Protein AF-A0A376VR51-F1 (afdb_monomer_lite)

Sequence (112 aa):
MVDQVKVVADDQAPAEQSLRRNLTNRHIQLIAIGGAIGTGLFMGSGKTISLAGPSIIFVYMIIGFMLFFVMRAMGELLLSNLEYKSLVTSLPIYSGRGQDISPAGLTGSAGL

Organism: Escherichia coli (NCBI:txid562)

Structure (mmCIF, N/CA/C/O backbone):
data_AF-A0A376VR51-F1
#
_entry.id   AF-A0A376VR51-F1
#
loop_
_atom_site.group_PDB
_atom_site.id
_atom_site.type_symbol
_atom_site.label_atom_id
_atom_site.label_alt_id
_atom_site.label_comp_id
_atom_site.label_asym_id
_atom_site.label_entity_id
_atom_site.label_seq_id
_atom_site.pdbx_PDB_ins_code
_atom_site.Cartn_x
_atom_site.Cartn_y
_atom_site.Cartn_z
_atom_site.occupancy
_atom_site.B_iso_or_equiv
_atom_site.auth_seq_id
_atom_site.auth_comp_id
_atom_site.auth_asym_id
_atom_site.auth_atom_id
_atom_site.pdbx_PDB_model_num
ATOM 1 N N . MET A 1 1 ? 12.687 50.323 -1.965 1.00 46.75 1 MET A N 1
ATOM 2 C CA . MET A 1 1 ? 12.075 49.171 -2.656 1.00 46.75 1 MET A CA 1
ATOM 3 C C . MET A 1 1 ? 13.097 48.046 -2.630 1.00 46.75 1 MET A C 1
ATOM 5 O O . MET A 1 1 ? 14.114 48.173 -3.290 1.00 46.75 1 MET A O 1
ATOM 9 N N . VAL A 1 2 ? 13.095 47.285 -1.535 1.00 53.62 2 VAL A N 1
ATOM 10 C CA . VAL A 1 2 ? 12.569 45.905 -1.414 1.00 53.62 2 VAL A CA 1
ATOM 11 C C . VAL A 1 2 ? 13.343 44.883 -2.254 1.00 53.62 2 VAL A C 1
ATOM 13 O O . VAL A 1 2 ? 13.158 44.776 -3.459 1.00 53.62 2 VAL A O 1
ATOM 16 N N . ASP A 1 3 ? 14.215 44.169 -1.539 1.00 49.22 3 ASP A N 1
ATOM 17 C CA . ASP A 1 3 ? 14.406 42.722 -1.621 1.00 49.22 3 ASP A CA 1
ATOM 18 C C . ASP A 1 3 ? 14.878 42.132 -2.953 1.00 49.22 3 ASP A C 1
ATOM 20 O O . ASP A 1 3 ? 14.130 41.585 -3.759 1.00 49.22 3 ASP A O 1
ATOM 24 N N . GLN A 1 4 ? 16.205 42.111 -3.076 1.00 48.75 4 GLN A N 1
ATOM 25 C CA . GLN A 1 4 ? 16.980 41.154 -3.865 1.00 48.75 4 GLN A CA 1
ATOM 26 C C . GLN A 1 4 ? 16.829 39.729 -3.289 1.00 48.75 4 GLN A C 1
ATOM 28 O O . GLN A 1 4 ? 17.801 39.070 -2.921 1.00 48.75 4 GLN A O 1
ATOM 33 N N . VAL A 1 5 ? 15.595 39.223 -3.216 1.00 57.88 5 VAL A N 1
ATOM 34 C CA . VAL A 1 5 ? 15.354 37.790 -3.050 1.00 57.88 5 VAL A CA 1
ATOM 35 C C . VAL A 1 5 ? 15.560 37.164 -4.420 1.00 57.88 5 VAL A C 1
ATOM 37 O O . VAL A 1 5 ? 14.639 36.891 -5.187 1.00 57.88 5 VAL A O 1
ATOM 40 N N . LYS A 1 6 ? 16.833 36.922 -4.719 1.00 52.75 6 LYS A N 1
ATOM 41 C CA . LYS A 1 6 ? 17.246 35.895 -5.657 1.00 52.75 6 LYS A CA 1
ATOM 42 C C . LYS A 1 6 ? 16.809 34.554 -5.055 1.00 52.75 6 LYS A C 1
ATOM 44 O O . LYS A 1 6 ? 17.610 33.868 -4.424 1.00 52.75 6 LYS A O 1
ATOM 49 N N . VAL A 1 7 ? 15.532 34.190 -5.220 1.00 50.59 7 VAL A N 1
ATOM 50 C CA . VAL A 1 7 ? 15.116 32.786 -5.146 1.00 50.59 7 VAL A CA 1
ATOM 51 C C . VAL A 1 7 ? 15.760 32.135 -6.360 1.00 50.59 7 VAL A C 1
ATOM 53 O O . VAL A 1 7 ? 15.191 32.082 -7.447 1.00 50.59 7 VAL A O 1
ATOM 56 N N . VAL A 1 8 ? 17.009 31.706 -6.186 1.00 51.06 8 VAL A N 1
ATOM 57 C CA . VAL A 1 8 ? 17.557 30.620 -6.985 1.00 51.06 8 VAL A CA 1
ATOM 58 C C . VAL A 1 8 ? 16.689 29.431 -6.615 1.00 51.06 8 VAL A C 1
ATOM 60 O O . VAL A 1 8 ? 16.916 28.771 -5.606 1.00 51.06 8 VAL A O 1
ATOM 63 N N . ALA A 1 9 ? 15.607 29.246 -7.368 1.00 51.16 9 ALA A N 1
ATOM 64 C CA . ALA A 1 9 ? 14.993 27.946 -7.485 1.00 51.16 9 ALA A CA 1
ATOM 65 C C . ALA A 1 9 ? 16.094 27.072 -8.080 1.00 51.16 9 ALA A C 1
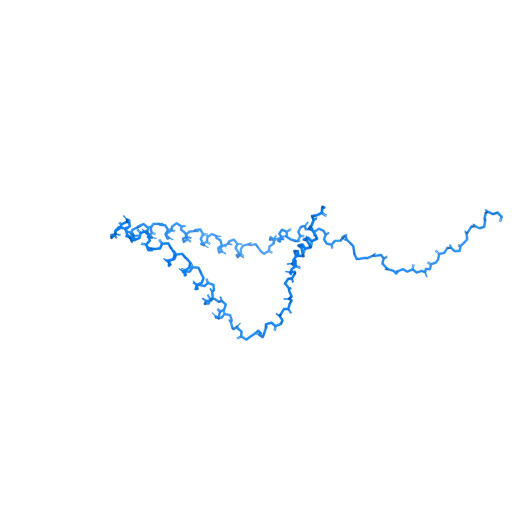ATOM 67 O O . ALA A 1 9 ? 16.432 27.178 -9.259 1.00 51.16 9 ALA A O 1
ATOM 68 N N . ASP A 1 10 ? 16.754 26.352 -7.184 1.00 42.34 10 ASP A N 1
ATOM 69 C CA . ASP A 1 10 ? 17.723 25.317 -7.468 1.00 42.34 10 ASP A CA 1
ATOM 70 C C . ASP A 1 10 ? 16.952 24.215 -8.202 1.00 42.34 10 ASP A C 1
ATOM 72 O O . ASP A 1 10 ? 16.421 23.281 -7.606 1.00 42.34 10 ASP A O 1
ATOM 76 N N . ASP A 1 11 ? 16.785 24.400 -9.511 1.00 48.09 11 ASP A N 1
ATOM 77 C CA . ASP A 1 11 ? 16.306 23.373 -10.424 1.00 48.09 11 ASP A CA 1
ATOM 78 C C . ASP A 1 11 ? 17.464 22.383 -10.591 1.00 48.09 11 ASP A C 1
ATOM 80 O O . ASP A 1 11 ? 18.206 22.393 -11.576 1.00 48.09 11 ASP A O 1
ATOM 84 N N . GLN A 1 12 ? 17.694 21.574 -9.548 1.00 48.72 12 GLN A N 1
ATOM 85 C CA . GLN A 1 12 ? 18.534 20.392 -9.655 1.00 48.72 12 GLN A CA 1
ATOM 86 C C . GLN A 1 12 ? 17.837 19.426 -10.607 1.00 48.72 12 GLN A C 1
ATOM 88 O O . GLN A 1 12 ? 17.105 18.521 -10.201 1.00 48.72 12 GLN A O 1
ATOM 93 N N . ALA A 1 13 ? 18.135 19.581 -11.895 1.00 49.97 13 ALA A N 1
ATOM 94 C CA . ALA A 1 13 ? 18.278 18.440 -12.778 1.00 49.97 13 ALA A CA 1
ATOM 95 C C . ALA A 1 13 ? 19.051 17.364 -11.998 1.00 49.97 13 ALA A C 1
ATOM 97 O O . ALA A 1 13 ? 20.082 17.695 -11.399 1.00 49.97 13 ALA A O 1
ATOM 98 N N . PRO A 1 14 ? 18.558 16.115 -11.928 1.00 46.62 14 PRO A N 1
ATOM 99 C CA . PRO A 1 14 ? 19.188 15.106 -11.106 1.00 46.62 14 PRO A CA 1
ATOM 100 C C . PRO A 1 14 ? 20.595 14.931 -11.654 1.00 46.62 14 PRO A C 1
ATOM 102 O O . PRO A 1 14 ? 20.786 14.427 -12.762 1.00 46.62 14 PRO A O 1
ATOM 105 N N . ALA A 1 15 ? 21.579 15.405 -10.891 1.00 46.84 15 ALA A N 1
ATOM 106 C CA . ALA A 1 15 ? 22.954 15.037 -11.111 1.00 46.84 15 ALA A CA 1
ATOM 107 C C . ALA A 1 15 ? 22.940 13.515 -11.219 1.00 46.84 15 ALA A C 1
ATOM 109 O O . ALA A 1 15 ? 22.396 12.839 -10.338 1.00 46.84 15 ALA A O 1
ATOM 110 N N . GLU A 1 16 ? 23.488 12.976 -12.308 1.00 52.66 16 GLU A N 1
ATOM 111 C CA . GLU A 1 16 ? 23.884 11.577 -12.361 1.00 52.66 16 GLU A CA 1
ATOM 112 C C . GLU A 1 16 ? 24.983 11.391 -11.313 1.00 52.66 16 GLU A C 1
ATOM 114 O O . GLU A 1 16 ? 26.179 11.305 -11.588 1.00 52.66 16 GLU A O 1
ATOM 119 N N . GLN A 1 17 ? 24.565 11.373 -10.052 1.00 51.47 17 GLN A N 1
ATOM 120 C CA . GLN A 1 17 ? 25.317 10.833 -8.963 1.00 51.47 17 GLN A CA 1
ATOM 121 C C . GLN A 1 17 ? 25.509 9.392 -9.397 1.00 51.47 17 GLN A C 1
ATOM 123 O O . GLN A 1 17 ? 24.564 8.601 -9.408 1.00 51.47 17 GLN A O 1
ATOM 128 N N . SER A 1 18 ? 26.728 9.079 -9.830 1.00 51.34 18 SER A N 1
ATOM 129 C CA . SER A 1 18 ? 27.253 7.728 -9.932 1.00 51.34 18 SER A CA 1
ATOM 130 C C . SER A 1 18 ? 27.113 7.087 -8.545 1.00 51.34 18 SER A C 1
ATOM 132 O O . SER A 1 18 ? 28.076 6.955 -7.783 1.00 51.34 18 SER A O 1
ATOM 134 N N . LEU A 1 19 ? 25.883 6.721 -8.177 1.00 51.12 19 LEU A N 1
ATOM 135 C CA . LEU A 1 19 ? 25.596 5.847 -7.070 1.00 51.12 19 LEU A CA 1
ATOM 136 C C . LEU A 1 19 ? 26.355 4.585 -7.418 1.00 51.12 19 LEU A C 1
ATOM 138 O O . LEU A 1 19 ? 26.120 3.970 -8.460 1.00 51.12 19 LEU A O 1
ATOM 142 N N . ARG A 1 20 ? 27.292 4.220 -6.545 1.00 53.50 20 ARG A N 1
ATOM 143 C CA . ARG A 1 20 ? 27.910 2.900 -6.540 1.00 53.50 20 ARG A CA 1
ATOM 144 C C . ARG A 1 20 ? 26.757 1.903 -6.671 1.00 53.50 20 ARG A C 1
ATOM 146 O O . ARG A 1 20 ? 26.005 1.710 -5.720 1.00 53.50 20 ARG A O 1
ATOM 153 N N . ARG A 1 21 ? 26.578 1.333 -7.868 1.00 61.94 21 ARG A N 1
ATOM 154 C CA . ARG A 1 21 ? 25.509 0.396 -8.256 1.00 61.94 21 ARG A CA 1
ATOM 155 C C . ARG A 1 21 ? 25.725 -0.962 -7.571 1.00 61.94 21 ARG A C 1
ATOM 157 O O . ARG A 1 21 ? 25.779 -2.006 -8.201 1.00 61.94 21 ARG A O 1
ATOM 164 N N . ASN A 1 22 ? 25.936 -0.939 -6.259 1.00 62.66 22 ASN A N 1
ATOM 165 C CA . ASN A 1 22 ? 26.108 -2.108 -5.407 1.00 62.66 22 ASN A CA 1
ATOM 166 C C . ASN A 1 22 ? 24.806 -2.454 -4.663 1.00 62.66 22 ASN A C 1
ATOM 168 O O . ASN A 1 22 ? 24.714 -3.489 -4.009 1.00 62.66 22 ASN A O 1
ATOM 172 N N . LEU A 1 23 ? 23.762 -1.630 -4.811 1.00 63.78 23 LEU A N 1
ATOM 173 C CA . LEU A 1 23 ? 22.408 -1.991 -4.410 1.00 63.78 23 LEU A CA 1
ATOM 174 C C . LEU A 1 23 ? 21.876 -3.020 -5.400 1.00 63.78 23 LEU A C 1
ATOM 176 O O . LEU A 1 23 ? 21.421 -2.710 -6.499 1.00 63.78 23 LEU A O 1
ATOM 180 N N . THR A 1 24 ? 21.999 -4.276 -4.992 1.00 79.25 24 THR A N 1
ATOM 181 C CA . THR A 1 24 ? 21.428 -5.420 -5.698 1.00 79.25 24 THR A CA 1
ATOM 182 C C . THR A 1 24 ? 19.924 -5.200 -5.910 1.00 79.25 24 THR A C 1
ATOM 184 O O . THR A 1 24 ? 19.273 -4.504 -5.128 1.00 79.25 24 THR A O 1
ATOM 187 N N . ASN A 1 25 ? 19.348 -5.828 -6.937 1.00 80.19 25 ASN A N 1
ATOM 188 C CA . ASN A 1 25 ? 17.911 -5.758 -7.235 1.00 80.19 25 ASN A CA 1
ATOM 189 C C . ASN A 1 25 ? 17.035 -6.059 -5.990 1.00 80.19 25 ASN A C 1
ATOM 191 O O . ASN A 1 25 ? 15.982 -5.458 -5.795 1.00 80.19 25 ASN A O 1
ATOM 195 N N . ARG A 1 26 ? 17.532 -6.896 -5.063 1.00 88.50 26 ARG A N 1
ATOM 196 C CA . ARG A 1 26 ? 16.878 -7.169 -3.773 1.00 88.50 26 ARG A CA 1
ATOM 197 C C . ARG A 1 26 ? 16.774 -5.927 -2.881 1.00 88.50 26 ARG A C 1
ATOM 199 O O . ARG A 1 26 ? 15.731 -5.737 -2.271 1.00 88.50 26 ARG A O 1
ATOM 206 N N . HIS A 1 27 ? 17.799 -5.079 -2.791 1.00 88.62 27 HIS A N 1
ATOM 207 C CA . HIS A 1 27 ? 17.720 -3.859 -1.975 1.00 88.62 27 HIS A CA 1
ATOM 208 C C . HIS A 1 27 ? 16.668 -2.889 -2.507 1.00 88.62 27 HIS A C 1
ATOM 210 O O . HIS A 1 27 ? 15.912 -2.321 -1.728 1.00 88.62 27 HIS A O 1
ATOM 216 N N . ILE A 1 28 ? 16.582 -2.741 -3.828 1.00 88.81 28 ILE A N 1
ATOM 217 C CA . ILE A 1 28 ? 15.598 -1.862 -4.467 1.00 88.81 28 ILE A CA 1
ATOM 218 C C . ILE A 1 28 ? 14.176 -2.373 -4.195 1.00 88.81 28 ILE A C 1
ATOM 220 O O . ILE A 1 28 ? 13.302 -1.592 -3.826 1.00 88.81 28 ILE A O 1
ATOM 224 N N . GLN A 1 29 ? 13.957 -3.689 -4.280 1.00 90.88 29 GLN A N 1
ATOM 225 C CA . GLN A 1 29 ? 12.676 -4.302 -3.918 1.00 90.88 29 GLN A CA 1
ATOM 226 C C . GLN A 1 29 ? 12.340 -4.113 -2.435 1.00 90.88 29 GLN A C 1
ATOM 228 O O . GLN A 1 29 ? 11.205 -3.782 -2.109 1.00 90.88 29 GLN A O 1
ATOM 233 N N . LEU A 1 30 ? 13.318 -4.260 -1.535 1.00 91.12 30 LEU A N 1
ATOM 234 C CA . LEU A 1 30 ? 13.112 -4.038 -0.101 1.00 91.12 30 LEU A CA 1
ATOM 235 C C . LEU A 1 30 ? 12.775 -2.576 0.218 1.00 91.12 30 LEU A C 1
ATOM 237 O O . LEU A 1 30 ? 11.917 -2.330 1.058 1.00 91.12 30 LEU A O 1
ATOM 241 N N . ILE A 1 31 ? 13.389 -1.614 -0.475 1.00 90.81 31 ILE A N 1
ATOM 242 C CA . ILE A 1 31 ? 13.061 -0.188 -0.338 1.00 90.81 31 ILE A CA 1
ATOM 243 C C . ILE A 1 31 ? 11.641 0.085 -0.847 1.00 90.81 31 ILE A C 1
ATOM 245 O O . ILE A 1 31 ? 10.866 0.750 -0.162 1.00 90.81 31 ILE A O 1
ATOM 249 N N . ALA A 1 32 ? 11.271 -0.463 -2.008 1.00 90.00 32 ALA A N 1
ATOM 250 C CA . ALA A 1 32 ? 9.934 -0.297 -2.575 1.00 90.00 32 ALA A CA 1
ATOM 251 C C . ALA A 1 32 ? 8.842 -0.896 -1.667 1.00 90.00 32 ALA A C 1
ATOM 253 O O . ALA A 1 32 ? 7.859 -0.225 -1.355 1.00 90.00 32 ALA A O 1
ATOM 254 N N . ILE A 1 33 ? 9.041 -2.129 -1.185 1.00 91.25 33 ILE A N 1
ATOM 255 C CA . ILE A 1 33 ? 8.120 -2.802 -0.257 1.00 91.25 33 ILE A CA 1
ATOM 256 C C . ILE A 1 33 ? 8.071 -2.051 1.079 1.00 91.25 33 ILE A C 1
ATOM 258 O O . ILE A 1 33 ? 6.990 -1.808 1.613 1.00 91.25 33 ILE A O 1
ATOM 262 N N . GLY A 1 34 ? 9.227 -1.635 1.602 1.00 92.50 34 GLY A N 1
ATOM 263 C CA . GLY A 1 34 ? 9.333 -0.902 2.861 1.00 92.50 34 GLY A CA 1
ATOM 264 C C . GLY A 1 34 ? 8.622 0.452 2.828 1.00 92.50 34 GLY A C 1
ATOM 265 O O . GLY A 1 34 ? 7.915 0.785 3.774 1.00 92.50 34 GLY A O 1
ATOM 266 N N . GLY A 1 35 ? 8.739 1.206 1.733 1.00 89.88 35 GLY A N 1
ATOM 267 C CA . GLY A 1 35 ? 8.042 2.485 1.560 1.00 89.88 35 GLY A CA 1
ATOM 268 C C . GLY A 1 35 ? 6.526 2.326 1.397 1.00 89.88 35 GLY A C 1
ATOM 269 O O . GLY A 1 35 ? 5.755 3.055 2.030 1.00 89.88 35 GLY A O 1
ATOM 270 N N . ALA A 1 36 ? 6.102 1.340 0.599 1.00 88.44 36 ALA A N 1
ATOM 271 C CA . ALA A 1 36 ? 4.690 1.063 0.339 1.00 88.44 36 ALA A CA 1
ATOM 272 C C . ALA A 1 36 ? 3.953 0.554 1.590 1.00 88.44 36 ALA A C 1
ATOM 274 O O . ALA A 1 36 ? 2.862 1.028 1.902 1.00 88.44 36 ALA A O 1
ATOM 275 N N . ILE A 1 37 ? 4.559 -0.371 2.344 1.00 89.75 37 ILE A N 1
ATOM 276 C CA . ILE A 1 37 ? 3.981 -0.892 3.591 1.00 89.75 37 ILE A CA 1
ATOM 277 C C . ILE A 1 37 ? 4.121 0.135 4.723 1.00 89.75 37 ILE A C 1
ATOM 279 O O . ILE A 1 37 ? 3.178 0.340 5.486 1.00 89.75 37 ILE A O 1
ATOM 283 N N . GLY A 1 38 ? 5.277 0.798 4.825 1.00 88.19 38 GLY A N 1
ATOM 284 C CA . GLY A 1 38 ? 5.617 1.703 5.921 1.00 88.19 38 GLY A CA 1
ATOM 285 C C . GLY A 1 38 ? 4.682 2.902 6.014 1.00 88.19 38 GLY A C 1
ATOM 286 O O . GLY A 1 38 ? 4.081 3.127 7.057 1.00 88.19 38 GLY A O 1
ATOM 287 N N . THR A 1 39 ? 4.487 3.643 4.925 1.00 87.62 39 THR A N 1
ATOM 288 C CA . THR A 1 39 ? 3.592 4.813 4.943 1.00 87.62 39 THR A CA 1
ATOM 289 C C . THR A 1 39 ? 2.122 4.410 5.112 1.00 87.62 39 THR A C 1
ATOM 291 O O . THR A 1 39 ? 1.414 5.006 5.921 1.00 87.62 39 THR A O 1
ATOM 294 N N . GLY A 1 40 ? 1.675 3.351 4.427 1.00 83.00 40 GLY A N 1
ATOM 295 C CA . GLY A 1 40 ? 0.282 2.894 4.447 1.00 83.00 40 GLY A CA 1
ATOM 296 C C . GLY A 1 40 ? -0.157 2.293 5.784 1.00 83.00 40 GLY A C 1
ATOM 297 O O . GLY A 1 40 ? -1.178 2.703 6.342 1.00 83.00 40 GLY A O 1
ATOM 298 N N . LEU A 1 41 ? 0.610 1.343 6.329 1.00 84.12 41 LEU A N 1
ATOM 299 C CA . LEU A 1 41 ? 0.274 0.730 7.612 1.00 84.12 41 LEU A CA 1
ATOM 300 C C . LEU A 1 41 ? 0.630 1.654 8.772 1.00 84.12 41 LEU A C 1
ATOM 302 O O . LEU A 1 41 ? -0.213 1.859 9.629 1.00 84.12 41 LEU A O 1
ATOM 306 N N . PHE A 1 42 ? 1.814 2.261 8.831 1.00 81.25 42 PHE A N 1
ATOM 307 C CA . PHE A 1 42 ? 2.216 2.991 10.040 1.00 81.25 42 PHE A CA 1
ATOM 308 C C . PHE A 1 42 ? 1.456 4.313 10.223 1.00 81.25 42 PHE A C 1
ATOM 310 O O . PHE A 1 42 ? 0.955 4.587 11.312 1.00 81.25 42 PHE A O 1
ATOM 317 N N . MET A 1 43 ? 1.303 5.110 9.159 1.00 83.69 43 MET A N 1
ATOM 318 C CA . MET A 1 43 ? 0.598 6.396 9.244 1.00 83.69 43 MET A CA 1
ATOM 319 C C . MET A 1 43 ? -0.926 6.219 9.299 1.00 83.69 43 MET A C 1
ATOM 321 O O . MET A 1 43 ? -1.615 6.982 9.975 1.00 83.69 43 MET A O 1
ATOM 325 N N . GLY A 1 44 ? -1.459 5.206 8.608 1.00 81.25 44 GLY A N 1
ATOM 326 C CA . GLY A 1 44 ? -2.900 4.969 8.508 1.00 81.25 44 GLY A CA 1
ATOM 327 C C . GLY A 1 44 ? -3.493 4.151 9.657 1.00 81.25 44 GLY A C 1
ATOM 328 O O . GLY A 1 44 ? -4.627 4.400 10.074 1.00 81.25 44 GLY A O 1
ATOM 329 N N . SER A 1 45 ? -2.757 3.177 10.196 1.00 82.06 45 SER A N 1
ATOM 330 C CA . SER A 1 45 ? -3.345 2.191 11.109 1.00 82.06 45 SER A CA 1
ATOM 331 C C . SER A 1 45 ? -3.629 2.742 12.508 1.00 82.06 45 SER A C 1
ATOM 333 O O . SER A 1 45 ? -4.666 2.403 13.066 1.00 82.06 45 SER A O 1
ATOM 335 N N . GLY A 1 46 ? -2.813 3.653 13.054 1.00 81.19 46 GLY A N 1
ATOM 336 C CA . GLY A 1 46 ? -2.987 4.153 14.428 1.00 81.19 46 GLY A CA 1
ATOM 337 C C . GLY A 1 46 ? -4.364 4.778 14.696 1.00 81.19 46 GLY A C 1
ATOM 338 O O . GLY A 1 46 ? -5.026 4.449 15.679 1.00 81.19 46 GLY A O 1
ATOM 339 N N . LYS A 1 47 ? -4.847 5.626 13.780 1.00 76.62 47 LYS A N 1
ATOM 340 C CA . LYS A 1 47 ? -6.178 6.245 13.893 1.00 76.62 47 LYS A CA 1
ATOM 341 C C . LYS A 1 47 ? -7.298 5.288 13.479 1.00 76.62 47 LYS A C 1
ATOM 343 O O . LYS A 1 47 ? -8.365 5.282 14.088 1.00 76.62 47 LYS A O 1
ATOM 348 N N . THR A 1 48 ? -7.050 4.461 12.467 1.00 79.00 48 THR A N 1
ATOM 349 C CA . THR A 1 48 ? -8.068 3.566 11.901 1.00 79.00 48 THR A CA 1
ATOM 350 C C . THR A 1 48 ? -8.372 2.384 12.825 1.00 79.00 48 THR A C 1
ATOM 352 O O . THR A 1 48 ? -9.533 2.032 13.000 1.00 79.00 48 THR A O 1
ATOM 355 N N . ILE A 1 49 ? -7.361 1.823 13.494 1.00 82.56 49 ILE A N 1
ATOM 356 C CA . ILE A 1 49 ? -7.514 0.738 14.476 1.00 82.56 49 ILE A CA 1
ATOM 357 C C . ILE A 1 49 ? -8.301 1.219 15.697 1.00 82.56 49 ILE A C 1
ATOM 359 O O . ILE A 1 49 ? -9.209 0.523 16.149 1.00 82.56 49 ILE A O 1
ATOM 363 N N . SER A 1 50 ? -8.001 2.422 16.200 1.00 79.44 50 SER A N 1
ATOM 364 C CA . SER A 1 50 ? -8.709 2.985 17.357 1.00 79.44 50 SER A CA 1
ATOM 365 C C . SER A 1 50 ? -10.186 3.276 17.075 1.00 79.44 50 SER A C 1
ATOM 367 O O . SER A 1 50 ? -10.985 3.226 18.004 1.00 79.44 50 SER A O 1
ATOM 369 N N . LEU A 1 51 ? -10.551 3.606 15.833 1.00 80.06 51 LEU A N 1
ATOM 370 C CA . LEU A 1 51 ? -11.933 3.920 15.451 1.00 80.06 51 LEU A CA 1
ATOM 371 C C . LEU A 1 51 ? -12.739 2.679 15.036 1.00 80.06 51 LEU A C 1
ATOM 373 O O . LEU A 1 51 ? -13.923 2.598 15.343 1.00 80.06 51 LEU A O 1
ATOM 377 N N . ALA A 1 52 ? -12.124 1.725 14.332 1.00 80.19 52 ALA A N 1
ATOM 378 C CA . ALA A 1 52 ? -12.825 0.571 13.760 1.00 80.19 52 ALA A CA 1
ATOM 379 C C . ALA A 1 52 ? -12.891 -0.650 14.700 1.00 80.19 52 ALA A C 1
ATOM 381 O O . ALA A 1 52 ? -13.710 -1.553 14.491 1.00 80.19 52 ALA A O 1
ATOM 382 N N . GLY A 1 53 ? -12.042 -0.715 15.731 1.00 80.75 53 GLY A N 1
ATOM 383 C CA . GLY A 1 53 ? -11.991 -1.862 16.639 1.00 80.75 53 GLY A CA 1
ATOM 384 C C . GLY A 1 53 ? -11.651 -3.179 15.912 1.00 80.75 53 GLY A C 1
ATOM 385 O O . GLY A 1 53 ? -11.031 -3.153 14.846 1.00 80.75 53 GLY A O 1
ATOM 386 N N . PRO A 1 54 ? -12.066 -4.354 16.427 1.00 86.25 54 PRO A N 1
ATOM 387 C CA . PRO A 1 54 ? -11.719 -5.661 15.847 1.00 86.25 54 PRO A CA 1
ATOM 388 C C . PRO A 1 54 ? -12.191 -5.856 14.396 1.00 86.25 54 PRO A C 1
ATOM 390 O O . PRO A 1 54 ? -11.660 -6.697 13.673 1.00 86.25 54 PRO A O 1
ATOM 393 N N . SER A 1 55 ? -13.178 -5.067 13.955 1.00 88.19 55 SER A N 1
ATOM 394 C CA . SER A 1 55 ? -13.755 -5.149 12.609 1.00 88.19 55 SER A CA 1
ATOM 395 C C . SER A 1 55 ? -12.807 -4.681 11.495 1.00 88.19 55 SER A C 1
ATOM 397 O O . SER A 1 55 ? -13.030 -4.989 10.324 1.00 88.19 55 SER A O 1
ATOM 399 N N . ILE A 1 56 ? -11.706 -4.006 11.844 1.00 88.25 56 ILE A N 1
ATOM 400 C CA . ILE A 1 56 ? -10.731 -3.470 10.887 1.00 88.25 56 ILE A CA 1
ATOM 401 C C . ILE A 1 56 ? -10.116 -4.545 9.978 1.00 88.25 56 ILE A C 1
ATOM 403 O O . ILE A 1 56 ? -9.787 -4.275 8.825 1.00 88.25 56 ILE A O 1
ATOM 407 N N . ILE A 1 57 ? -10.027 -5.785 10.463 1.00 87.88 57 ILE A N 1
ATOM 408 C CA . ILE A 1 57 ? -9.515 -6.932 9.701 1.00 87.88 57 ILE A CA 1
ATOM 409 C C . ILE A 1 57 ? -10.398 -7.215 8.476 1.00 87.88 57 ILE A C 1
ATOM 411 O O . ILE A 1 57 ? -9.880 -7.453 7.386 1.00 87.88 57 ILE A O 1
ATOM 415 N N . PHE A 1 58 ? -11.724 -7.130 8.623 1.00 90.56 58 PHE A N 1
ATOM 416 C CA . PHE A 1 58 ? -12.659 -7.330 7.512 1.00 90.56 58 PHE A CA 1
ATOM 417 C C . PHE A 1 58 ? -12.557 -6.208 6.477 1.00 90.56 58 PHE A C 1
ATOM 419 O O . PHE A 1 58 ? -12.565 -6.469 5.275 1.00 90.56 58 PHE A O 1
ATOM 426 N N . VAL A 1 59 ? -12.398 -4.965 6.935 1.00 90.12 59 VAL A N 1
ATOM 427 C CA . VAL A 1 59 ? -12.229 -3.802 6.055 1.00 90.12 59 VAL A CA 1
ATOM 428 C C . VAL A 1 59 ? -10.932 -3.917 5.249 1.00 90.12 59 VAL A C 1
ATOM 430 O O . VAL A 1 59 ? -10.957 -3.757 4.029 1.00 90.12 59 VAL A O 1
ATOM 433 N N . TYR A 1 60 ? -9.815 -4.275 5.893 1.00 88.94 60 TYR A N 1
ATOM 434 C CA . TYR A 1 60 ? -8.550 -4.513 5.194 1.00 88.94 60 TYR A CA 1
ATOM 435 C C . TYR A 1 60 ? -8.625 -5.692 4.219 1.00 88.94 60 TYR A C 1
ATOM 437 O O . TYR A 1 60 ? -8.034 -5.601 3.147 1.00 88.94 60 TYR A O 1
ATOM 445 N N . MET A 1 61 ? -9.366 -6.762 4.532 1.00 91.75 61 MET A N 1
ATOM 446 C CA . MET A 1 61 ? -9.585 -7.862 3.583 1.00 91.75 61 MET A CA 1
ATOM 447 C C . MET A 1 61 ? -10.326 -7.402 2.325 1.00 91.75 61 MET A C 1
ATOM 449 O O . MET A 1 61 ? -9.882 -7.702 1.221 1.00 91.75 61 MET A O 1
ATOM 453 N N . ILE A 1 62 ? -11.427 -6.659 2.469 1.00 94.50 62 ILE A N 1
ATOM 454 C CA . ILE A 1 62 ? -12.234 -6.211 1.323 1.00 94.50 62 ILE A CA 1
ATOM 455 C C . ILE A 1 62 ? -11.458 -5.199 0.472 1.00 94.50 62 ILE A C 1
ATOM 457 O O . ILE A 1 62 ? -11.386 -5.338 -0.750 1.00 94.50 62 ILE A O 1
ATOM 461 N N . ILE A 1 63 ? -10.840 -4.200 1.110 1.00 91.75 63 ILE A N 1
ATOM 462 C CA . ILE A 1 63 ? -10.033 -3.191 0.412 1.00 91.75 63 ILE A CA 1
ATOM 463 C C . ILE A 1 63 ? -8.816 -3.851 -0.239 1.00 91.75 63 ILE A C 1
ATOM 465 O O . ILE A 1 63 ? -8.529 -3.592 -1.404 1.00 91.75 63 ILE A O 1
ATOM 469 N N . GLY A 1 64 ? -8.124 -4.738 0.480 1.00 92.19 64 GLY A N 1
ATOM 470 C CA . GLY A 1 64 ? -6.982 -5.488 -0.033 1.00 92.19 64 GLY A CA 1
ATOM 471 C C . GLY A 1 64 ? -7.348 -6.362 -1.230 1.00 92.19 64 GLY A C 1
ATOM 472 O O . GLY A 1 64 ? -6.597 -6.406 -2.199 1.00 92.19 64 GLY A O 1
ATOM 473 N N . PHE A 1 65 ? -8.525 -6.987 -1.217 1.00 95.31 65 PHE A N 1
ATOM 474 C CA . PHE A 1 65 ? -9.031 -7.765 -2.346 1.00 95.31 65 PHE A CA 1
ATOM 475 C C . PHE A 1 65 ? -9.282 -6.895 -3.587 1.00 95.31 65 PHE A C 1
ATOM 477 O O . P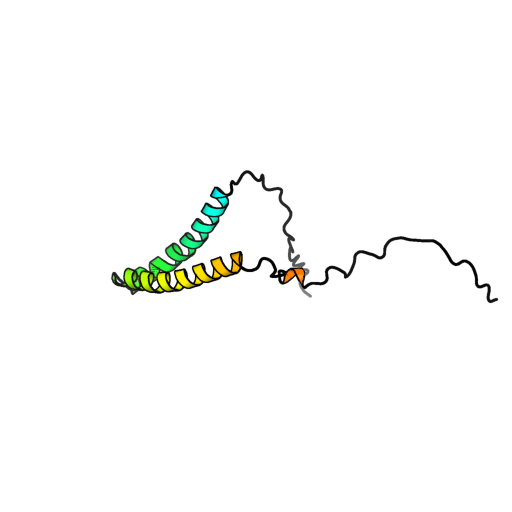HE A 1 65 ? -8.867 -7.252 -4.689 1.00 95.31 65 PHE A O 1
ATOM 484 N N . MET A 1 66 ? -9.892 -5.718 -3.418 1.00 95.38 66 MET A N 1
ATOM 485 C CA . MET A 1 66 ? -10.079 -4.765 -4.521 1.00 95.38 66 MET A CA 1
ATOM 486 C C . MET A 1 66 ? -8.740 -4.232 -5.052 1.00 95.38 66 MET A C 1
ATOM 488 O O . MET A 1 66 ? -8.517 -4.201 -6.262 1.00 95.38 66 MET A O 1
ATOM 492 N N . LEU A 1 67 ? -7.810 -3.877 -4.162 1.00 92.38 67 LEU A N 1
ATOM 493 C CA . LEU A 1 67 ? -6.468 -3.424 -4.537 1.00 92.38 67 LEU A CA 1
ATOM 494 C C . LEU A 1 67 ? -5.648 -4.520 -5.227 1.00 92.38 67 LEU A C 1
ATOM 496 O O . LEU A 1 67 ? -4.880 -4.217 -6.138 1.00 92.38 67 LEU A O 1
ATOM 500 N N . PHE A 1 68 ? -5.833 -5.786 -4.847 1.00 92.06 68 PHE A N 1
ATOM 501 C CA . PHE A 1 68 ? -5.206 -6.923 -5.516 1.00 92.06 68 PHE A CA 1
ATOM 502 C C . PHE A 1 68 ? -5.636 -7.012 -6.982 1.00 92.06 68 PHE A C 1
ATOM 504 O O . PHE A 1 68 ? -4.786 -7.183 -7.855 1.00 92.06 68 PHE A O 1
ATOM 511 N N . PHE A 1 69 ? -6.924 -6.818 -7.277 1.00 93.69 69 PHE A N 1
ATOM 512 C CA . PHE A 1 69 ? -7.413 -6.771 -8.656 1.00 93.69 69 PHE A CA 1
ATOM 513 C C . PHE A 1 69 ? -6.811 -5.609 -9.452 1.00 93.69 69 PHE A C 1
ATOM 515 O O . PHE A 1 69 ? -6.367 -5.804 -10.583 1.00 93.69 69 PHE A O 1
ATOM 522 N N . VAL A 1 70 ? -6.726 -4.418 -8.854 1.00 93.38 70 VAL A N 1
ATOM 523 C CA . VAL A 1 70 ? -6.101 -3.251 -9.498 1.00 93.38 70 VAL A CA 1
ATOM 524 C C . VAL A 1 70 ? -4.618 -3.505 -9.775 1.00 93.38 70 VAL A C 1
ATOM 526 O O . VAL A 1 70 ? -4.140 -3.244 -10.877 1.00 93.38 70 VAL A O 1
ATOM 529 N N . MET A 1 71 ? -3.883 -4.065 -8.813 1.00 90.75 71 MET A N 1
ATOM 530 C CA . MET A 1 71 ? -2.464 -4.386 -8.978 1.00 90.75 71 MET A CA 1
ATOM 531 C C . MET A 1 71 ? -2.246 -5.506 -10.006 1.00 90.75 71 MET A C 1
ATOM 533 O O . MET A 1 71 ? -1.290 -5.441 -10.776 1.00 90.75 71 MET A O 1
ATOM 537 N N . ARG A 1 72 ? -3.151 -6.492 -10.081 1.00 89.94 72 ARG A N 1
ATOM 538 C CA . ARG A 1 72 ? -3.151 -7.536 -11.117 1.00 89.94 72 ARG A CA 1
ATOM 539 C C . ARG A 1 72 ? -3.325 -6.927 -12.509 1.00 89.94 72 ARG A C 1
ATOM 541 O O . ARG A 1 72 ? -2.559 -7.278 -13.401 1.00 89.94 72 ARG A O 1
ATOM 548 N N . ALA A 1 73 ? -4.259 -5.989 -12.669 1.00 90.00 73 ALA A N 1
ATOM 549 C CA . ALA A 1 73 ? -4.491 -5.281 -13.927 1.00 90.00 73 ALA A CA 1
ATOM 550 C C . ALA A 1 73 ? -3.307 -4.379 -14.317 1.00 90.00 73 ALA A C 1
ATOM 552 O O . ALA A 1 73 ? -2.891 -4.373 -15.470 1.00 90.00 73 ALA A O 1
ATOM 553 N N . MET A 1 74 ? -2.709 -3.666 -13.357 1.00 88.12 74 MET A N 1
ATOM 554 C CA . MET A 1 74 ? -1.488 -2.880 -13.589 1.00 88.12 74 MET A CA 1
ATOM 555 C C . MET A 1 74 ? -0.300 -3.766 -13.975 1.00 88.12 74 MET A C 1
ATOM 557 O O . MET A 1 74 ? 0.463 -3.411 -14.867 1.00 88.12 74 MET A O 1
ATOM 561 N N . GLY A 1 75 ? -0.162 -4.940 -13.353 1.00 86.88 75 GLY A N 1
ATOM 562 C CA . GLY A 1 75 ? 0.837 -5.933 -13.741 1.00 86.88 75 GLY A CA 1
ATOM 563 C C . GLY A 1 75 ? 0.644 -6.400 -15.184 1.00 86.88 75 GLY A C 1
ATOM 564 O O . GLY A 1 75 ? 1.597 -6.424 -15.953 1.00 86.88 75 GLY A O 1
ATOM 565 N N . GLU A 1 76 ? -0.592 -6.699 -15.586 1.00 83.50 76 GLU A N 1
ATOM 566 C CA . GLU A 1 76 ? -0.898 -7.062 -16.976 1.00 83.50 76 GLU A CA 1
ATOM 567 C C . GLU A 1 76 ? -0.676 -5.903 -17.956 1.00 83.50 76 GLU A C 1
ATOM 569 O O . GLU A 1 76 ? -0.183 -6.133 -19.057 1.00 83.50 76 GLU A O 1
ATOM 574 N N . LEU A 1 77 ? -0.943 -4.654 -17.562 1.00 83.75 77 LEU A N 1
ATOM 575 C CA . LEU A 1 77 ? -0.651 -3.460 -18.366 1.00 83.75 77 LEU A CA 1
ATOM 576 C C . LEU A 1 77 ? 0.858 -3.280 -18.591 1.00 83.75 77 LEU A C 1
ATOM 578 O O . LEU A 1 77 ? 1.289 -3.025 -19.713 1.00 83.75 77 LEU A O 1
ATOM 582 N N . LEU A 1 78 ? 1.668 -3.483 -17.549 1.00 76.38 78 LEU A N 1
ATOM 583 C CA . LEU A 1 78 ? 3.130 -3.427 -17.641 1.00 76.38 78 LEU A CA 1
ATOM 584 C C . LEU A 1 78 ? 3.713 -4.532 -18.534 1.00 76.38 78 LEU A C 1
ATOM 586 O O . LEU A 1 78 ? 4.742 -4.315 -19.169 1.00 76.38 78 LEU A O 1
ATOM 590 N N . LEU A 1 79 ? 3.074 -5.706 -18.591 1.00 73.75 79 LEU A N 1
ATOM 591 C CA . LEU A 1 79 ? 3.491 -6.800 -19.474 1.00 73.75 79 LEU A CA 1
ATOM 592 C C . LEU A 1 79 ? 2.955 -6.667 -20.911 1.00 73.75 79 LEU A C 1
ATOM 594 O O . LEU A 1 79 ? 3.583 -7.190 -21.829 1.00 73.75 79 LEU A O 1
ATOM 598 N N . SER A 1 80 ? 1.807 -6.010 -21.121 1.00 66.94 80 SER A N 1
ATOM 599 C CA . SER A 1 80 ? 1.093 -6.021 -22.409 1.00 66.94 80 SER A CA 1
ATOM 600 C C . SER A 1 80 ? 1.485 -4.912 -23.384 1.00 66.94 80 SER A C 1
ATOM 602 O O . SER A 1 80 ? 1.203 -5.065 -24.570 1.00 66.94 80 SER A O 1
ATOM 604 N N . ASN A 1 81 ? 2.145 -3.826 -22.963 1.00 57.75 81 ASN A N 1
ATOM 605 C CA . ASN A 1 81 ? 2.627 -2.807 -23.903 1.00 57.75 81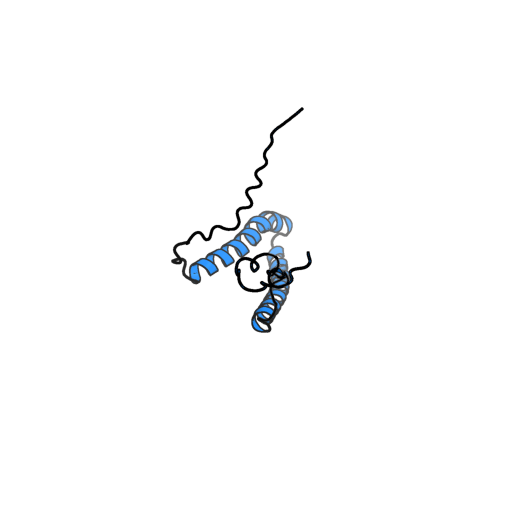 ASN A CA 1
ATOM 606 C C . ASN A 1 81 ? 3.817 -1.993 -23.359 1.00 57.75 81 ASN A C 1
ATOM 608 O O . ASN A 1 81 ? 3.656 -1.069 -22.568 1.00 57.75 81 ASN A O 1
ATOM 612 N N . LEU A 1 82 ? 5.023 -2.281 -23.861 1.00 57.88 82 LEU A N 1
ATOM 613 C CA . LEU A 1 82 ? 6.205 -1.414 -23.710 1.00 57.88 82 LEU A CA 1
ATOM 614 C C . LEU A 1 82 ? 6.185 -0.212 -24.681 1.00 57.88 82 LEU A C 1
ATOM 616 O O . LEU A 1 82 ? 7.134 0.567 -24.705 1.00 57.88 82 LEU A O 1
ATOM 620 N N . GLU A 1 83 ? 5.116 -0.035 -25.469 1.00 59.19 83 GLU A N 1
ATOM 621 C CA . GLU A 1 83 ? 4.967 1.070 -26.428 1.00 59.19 83 GLU A CA 1
ATOM 622 C C . GLU A 1 83 ? 4.137 2.248 -25.890 1.00 59.19 83 GLU A C 1
ATOM 624 O O . GLU A 1 83 ? 3.646 3.084 -26.645 1.00 59.19 83 GLU A O 1
ATOM 629 N N . TYR A 1 84 ? 4.017 2.404 -24.570 1.00 53.31 84 TYR A N 1
ATOM 630 C CA . TYR A 1 84 ? 3.692 3.723 -24.035 1.00 53.31 84 TYR A CA 1
ATOM 631 C C . TYR A 1 84 ? 4.961 4.568 -24.098 1.00 53.31 84 TYR A C 1
ATOM 633 O O . TYR A 1 84 ? 5.764 4.587 -23.163 1.00 53.31 84 TYR A O 1
ATOM 641 N N . LYS A 1 85 ? 5.153 5.274 -25.222 1.00 58.19 85 LYS A N 1
ATOM 642 C CA . LYS A 1 85 ? 6.011 6.465 -25.256 1.00 58.19 85 LYS A CA 1
ATOM 643 C C . LYS A 1 85 ? 5.644 7.291 -24.024 1.00 58.19 85 LYS A C 1
ATOM 645 O O . LYS A 1 85 ? 4.534 7.810 -23.932 1.00 58.19 85 LYS A O 1
ATOM 650 N N . SER A 1 86 ? 6.561 7.347 -23.059 1.00 67.94 86 SER A N 1
ATOM 651 C CA . SER A 1 86 ? 6.448 8.201 -21.878 1.00 67.94 86 SER A CA 1
ATOM 652 C C . SER A 1 86 ? 5.989 9.594 -22.313 1.00 67.94 86 SER A C 1
ATOM 654 O O . SER A 1 86 ? 6.375 10.061 -23.386 1.00 67.94 86 SER A O 1
ATOM 656 N N . LEU A 1 87 ? 5.190 10.289 -21.502 1.00 58.53 87 LEU A N 1
ATOM 657 C CA . LEU A 1 87 ? 4.751 11.659 -21.808 1.00 58.53 87 LEU A CA 1
ATOM 658 C C . LEU A 1 87 ? 5.942 12.599 -22.095 1.00 58.53 87 LEU A C 1
ATOM 660 O O . LEU A 1 87 ? 5.819 13.538 -22.874 1.00 58.53 87 LEU A O 1
ATOM 664 N N . VAL A 1 88 ? 7.125 12.275 -21.562 1.00 62.38 88 VAL A N 1
ATOM 665 C CA . VAL A 1 88 ? 8.401 12.961 -21.837 1.00 62.38 88 VAL A CA 1
ATOM 666 C C . VAL A 1 88 ? 8.941 12.686 -23.251 1.00 62.38 88 VAL A C 1
ATOM 668 O O . VAL A 1 88 ? 9.619 13.527 -23.828 1.00 62.38 88 VAL A O 1
ATOM 671 N N . THR A 1 89 ? 8.605 11.548 -23.858 1.00 60.97 89 THR A N 1
ATOM 672 C CA . THR A 1 89 ? 8.932 11.193 -25.253 1.00 60.97 89 THR A CA 1
ATOM 673 C C . THR A 1 89 ? 7.985 11.840 -26.272 1.00 60.97 89 THR A C 1
ATOM 675 O O . THR A 1 89 ? 8.264 11.802 -27.468 1.00 60.97 89 THR A O 1
ATOM 678 N N . SER A 1 90 ? 6.885 12.457 -25.827 1.00 59.53 90 SER A N 1
ATOM 679 C CA . SER A 1 90 ? 6.018 13.264 -26.701 1.00 59.53 90 SER A CA 1
ATOM 680 C C . SER A 1 90 ? 6.508 14.707 -26.859 1.00 59.53 90 SER A C 1
ATOM 682 O O . SER A 1 90 ? 5.980 15.435 -27.698 1.00 59.53 90 SER A O 1
ATOM 684 N N . LEU A 1 91 ? 7.529 15.132 -26.100 1.00 68.69 91 LEU A N 1
ATOM 685 C CA . LEU A 1 91 ? 8.211 16.391 -26.377 1.00 68.69 91 LEU A CA 1
ATOM 686 C C . LEU A 1 91 ? 9.123 16.192 -27.593 1.00 68.69 91 LEU A C 1
ATOM 688 O O . LEU A 1 91 ? 10.012 15.336 -27.546 1.00 68.69 91 LEU A O 1
ATOM 692 N N . PRO A 1 92 ? 8.961 16.974 -28.674 1.00 62.72 92 PRO A N 1
ATOM 693 C CA . PRO A 1 92 ? 9.949 17.014 -29.732 1.00 62.72 92 PRO A CA 1
ATOM 694 C C . PRO A 1 92 ? 11.201 17.674 -29.149 1.00 62.72 92 PRO A C 1
ATOM 696 O O . PRO A 1 92 ? 11.378 18.889 -29.222 1.00 62.72 92 PRO A O 1
ATOM 699 N N . ILE A 1 93 ? 12.100 16.877 -28.565 1.00 64.19 93 ILE A N 1
ATOM 700 C CA . ILE A 1 93 ? 13.497 17.262 -28.339 1.00 64.19 93 ILE A CA 1
ATOM 701 C C . ILE A 1 93 ? 14.171 17.288 -29.721 1.00 64.19 93 ILE A C 1
ATOM 703 O O . ILE A 1 93 ? 14.982 16.449 -30.090 1.00 64.19 93 ILE A O 1
ATOM 707 N N . TYR A 1 94 ? 13.722 18.246 -30.525 1.00 58.47 94 TYR A N 1
ATOM 708 C CA . TYR A 1 94 ? 14.299 18.723 -31.770 1.00 58.47 94 TYR A CA 1
ATOM 709 C C . TYR A 1 94 ? 14.058 20.237 -31.873 1.00 58.47 94 TYR A C 1
ATOM 711 O O . TYR A 1 94 ? 13.765 20.776 -32.932 1.00 58.47 94 TYR A O 1
ATOM 719 N N . SER A 1 95 ? 14.157 20.952 -30.752 1.00 64.62 95 SER A N 1
ATOM 720 C CA . SER A 1 95 ? 14.236 22.412 -30.756 1.00 64.62 95 SER A CA 1
ATOM 721 C C . SER A 1 95 ? 15.496 22.842 -30.021 1.00 64.62 95 SER A C 1
ATOM 723 O O . SER A 1 95 ? 15.439 23.274 -28.874 1.00 64.62 95 SER A O 1
ATOM 725 N N . GLY A 1 96 ? 16.646 22.694 -30.688 1.00 61.00 96 GLY A N 1
ATOM 726 C CA . GLY A 1 96 ? 17.813 23.504 -30.333 1.00 61.00 96 GLY A CA 1
ATOM 727 C C . GLY A 1 96 ? 19.186 22.839 -30.313 1.00 61.00 96 GLY A C 1
ATOM 728 O O . GLY A 1 96 ? 20.052 23.331 -29.598 1.00 61.00 96 GLY A O 1
ATOM 729 N N . ARG A 1 97 ? 19.444 21.760 -31.063 1.00 62.81 97 ARG A N 1
ATOM 730 C CA . ARG A 1 97 ? 20.838 21.351 -31.315 1.00 62.81 97 ARG A CA 1
ATOM 731 C C . ARG A 1 97 ? 20.996 20.780 -32.723 1.00 62.81 97 ARG A C 1
ATOM 733 O O . ARG A 1 97 ? 20.718 19.608 -32.948 1.00 62.81 97 ARG A O 1
ATOM 740 N N . GLY A 1 98 ? 21.376 21.639 -33.668 1.00 57.66 98 GLY A N 1
ATOM 741 C CA . GLY A 1 98 ? 21.607 21.239 -35.059 1.00 57.66 98 GLY A CA 1
ATOM 742 C C . GLY A 1 98 ? 21.749 22.376 -36.071 1.00 57.66 98 GLY A C 1
ATOM 743 O O . GLY A 1 98 ? 21.371 22.189 -37.222 1.00 57.66 98 GLY A O 1
ATOM 744 N N . GLN A 1 99 ? 22.252 23.552 -35.680 1.00 56.94 99 GLN A N 1
ATOM 745 C CA . GLN A 1 99 ? 22.733 24.517 -36.676 1.00 56.94 99 GLN A CA 1
ATOM 746 C C . GLN A 1 99 ? 23.995 25.241 -36.199 1.00 56.94 99 GLN A C 1
ATOM 748 O O . GLN A 1 99 ? 24.123 26.456 -36.284 1.00 56.94 99 GLN A O 1
ATOM 753 N N . ASP A 1 100 ? 24.949 24.474 -35.687 1.00 63.56 100 ASP A N 1
ATOM 754 C CA . ASP A 1 100 ? 26.357 24.748 -35.917 1.00 63.56 100 ASP A CA 1
ATOM 755 C C . ASP A 1 100 ? 26.839 23.898 -37.111 1.00 63.56 100 ASP A C 1
ATOM 757 O O . ASP A 1 100 ? 26.402 22.768 -37.295 1.00 63.56 100 ASP A O 1
ATOM 761 N N . ILE A 1 101 ? 27.725 24.499 -37.914 1.00 60.81 101 ILE A N 1
ATOM 762 C CA . ILE A 1 101 ? 28.637 23.931 -38.929 1.00 60.81 101 ILE A CA 1
ATOM 763 C C . ILE A 1 101 ? 28.133 23.596 -40.357 1.00 60.81 101 ILE A C 1
ATOM 765 O O . ILE A 1 101 ? 27.782 22.467 -40.675 1.00 60.81 101 ILE A O 1
ATOM 769 N N . SER A 1 102 ? 28.305 24.546 -41.293 1.00 56.47 102 SER A N 1
ATOM 770 C CA . SER A 1 102 ? 29.289 24.392 -42.395 1.00 56.47 102 SER A CA 1
ATOM 771 C C . SER A 1 102 ? 29.458 25.681 -43.238 1.00 56.47 102 SER A C 1
ATOM 773 O O . SER A 1 102 ? 28.461 26.210 -43.732 1.00 56.47 102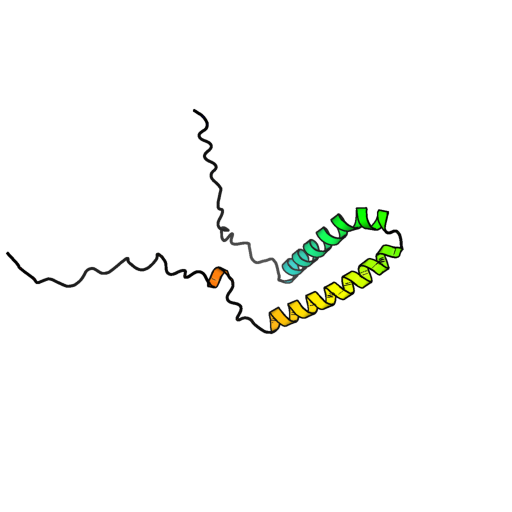 SER A O 1
ATOM 775 N N . PRO A 1 103 ? 30.694 26.189 -43.451 1.00 61.91 103 PRO A N 1
ATOM 776 C CA . PRO A 1 103 ? 31.001 27.287 -44.364 1.00 61.91 103 PRO A CA 1
ATOM 777 C C . PRO A 1 103 ? 31.561 26.750 -45.694 1.00 61.91 103 PRO A C 1
ATOM 779 O O . PRO A 1 103 ? 32.747 26.451 -45.780 1.00 61.91 103 PRO A O 1
ATOM 782 N N . ALA A 1 104 ? 30.746 26.632 -46.747 1.00 60.00 104 ALA A N 1
ATOM 783 C CA . ALA A 1 104 ? 31.247 26.472 -48.119 1.00 60.00 104 ALA A CA 1
ATOM 784 C C . ALA A 1 104 ? 30.146 26.660 -49.176 1.00 60.00 104 ALA A C 1
ATOM 786 O O . ALA A 1 104 ? 29.220 25.860 -49.255 1.00 60.00 104 ALA A O 1
ATOM 787 N N . GLY A 1 105 ? 30.335 27.648 -50.055 1.00 49.59 105 GLY A N 1
ATOM 788 C CA . GLY A 1 105 ? 29.779 27.643 -51.412 1.00 49.59 105 GLY A CA 1
ATOM 789 C C . GLY A 1 105 ? 28.695 28.683 -51.694 1.00 49.59 105 GLY A C 1
ATOM 790 O O . GLY A 1 105 ? 27.558 28.496 -51.283 1.00 49.59 105 GLY A O 1
ATOM 791 N N . LEU A 1 106 ? 29.097 29.717 -52.451 1.00 56.59 106 LEU A N 1
ATOM 792 C CA . LEU A 1 106 ? 28.358 30.654 -53.329 1.00 56.59 106 LEU A CA 1
ATOM 793 C C . LEU A 1 106 ? 28.882 32.087 -53.073 1.00 56.59 106 LEU A C 1
ATOM 795 O O . LEU A 1 106 ? 28.231 32.908 -52.444 1.00 56.59 106 LEU A O 1
ATOM 799 N N . THR A 1 107 ? 30.146 32.408 -53.367 1.00 62.62 107 THR A N 1
ATOM 800 C CA . THR A 1 107 ? 30.618 32.798 -54.713 1.00 62.62 107 THR A CA 1
ATOM 801 C C . THR A 1 107 ? 29.506 32.929 -55.756 1.00 62.62 107 THR A C 1
ATOM 803 O O . THR A 1 107 ? 28.971 31.927 -56.216 1.00 62.62 107 THR A O 1
ATOM 806 N N . GLY A 1 108 ? 29.254 34.165 -56.202 1.00 56.12 108 GLY A N 1
ATOM 807 C CA . GLY A 1 108 ? 28.776 34.423 -57.562 1.00 56.12 108 GLY A CA 1
ATOM 808 C C . GLY A 1 108 ? 27.392 35.057 -57.719 1.00 56.1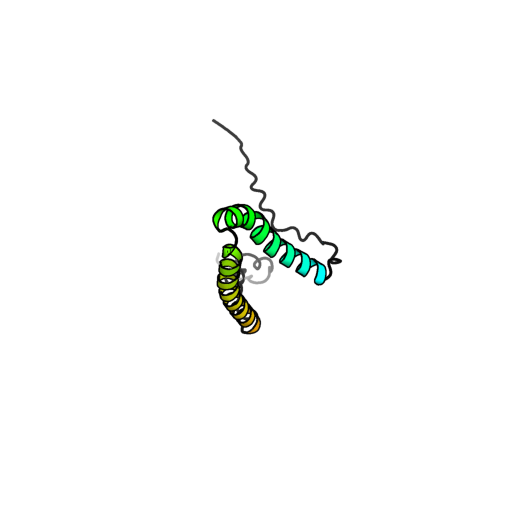2 108 GLY A C 1
ATOM 809 O O . GLY A 1 108 ? 26.514 34.442 -58.304 1.00 56.12 108 GLY A O 1
ATOM 810 N N . SER A 1 109 ? 27.232 36.327 -57.345 1.00 56.81 109 SER A N 1
ATOM 811 C CA . SER A 1 109 ? 26.511 37.274 -58.212 1.00 56.81 109 SER A CA 1
ATOM 812 C C . SER A 1 109 ? 27.004 38.692 -57.934 1.00 56.81 109 SER A C 1
ATOM 814 O O . SER A 1 109 ? 26.513 39.391 -57.049 1.00 56.81 109 SER A O 1
ATOM 816 N N . ALA A 1 110 ? 28.026 39.084 -58.693 1.00 55.94 110 ALA A N 1
ATOM 817 C CA . ALA A 1 110 ? 28.342 40.476 -58.946 1.00 55.94 110 ALA A CA 1
ATOM 818 C C . ALA A 1 110 ? 27.103 41.140 -59.566 1.00 55.94 110 ALA A C 1
ATOM 820 O O . ALA A 1 110 ? 26.665 40.769 -60.654 1.00 55.94 110 ALA A O 1
ATOM 821 N N . GLY A 1 111 ? 26.530 42.081 -58.831 1.00 56.84 111 GLY A N 1
ATOM 822 C CA . GLY A 1 111 ? 25.489 42.989 -59.278 1.00 56.84 111 GLY A CA 1
ATOM 823 C C . GLY A 1 111 ? 25.788 44.349 -58.675 1.00 5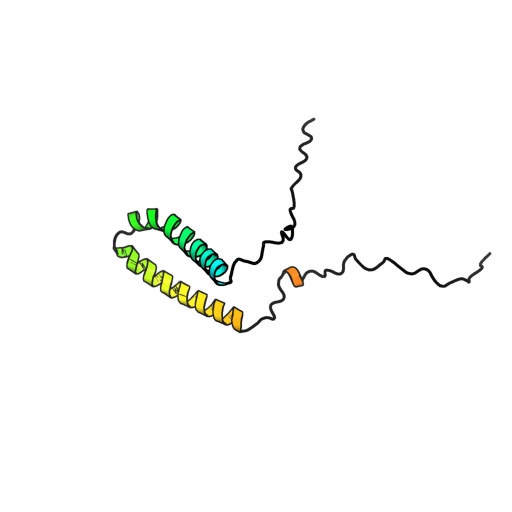6.84 111 GLY A C 1
ATOM 824 O O . GLY A 1 111 ? 25.107 44.733 -57.730 1.00 56.84 111 GLY A O 1
ATOM 825 N N . LEU A 1 112 ? 26.884 44.957 -59.144 1.00 45.19 112 LEU A N 1
ATOM 826 C CA . LEU A 1 112 ? 27.181 46.388 -59.318 1.00 45.19 112 LEU A CA 1
ATOM 827 C C . LEU A 1 112 ? 28.651 46.543 -59.734 1.00 45.19 112 LEU A C 1
ATOM 829 O O . LEU A 1 112 ? 29.511 45.880 -59.111 1.00 45.19 112 LEU A O 1
#

Foldseek 3Di:
DDDPPPPPPVPPPPPPPVPVPPCDPVNVVVVVVCVVCVCCCVVPVPVVCVPCPPCVVVVCVVVVVVVVVVVVVVVVVVVPDPPPCPPVNPPPPPPDPDPDDDDDDDDDDDDD

InterPro domains:
  IPR004841 Amino acid permease/SLC12A domain [PF00324] (27-86)

pLDDT: mean 71.62, std 16.33, range [42.34, 95.38]

Radius of gyration: 28.0 Å; chains: 1; bounding box: 45×57×77 Å

Secondary structure (DSSP, 8-state):
--------------------TTS-HHHHHHHHHHHHHIIIIIIHHHHHHHHHGGGHHHHHHHHHHHHHHHHHHHHHHHHH-TT---GGGGS---SSS---------------